Protein AF-A0A5Q2VUM6-F1 (afdb_monomer_lite)

Foldseek 3Di:
DVVVVVVVVVVVVCCLVVDPVSVVVCVVCVVVVVVVCPDVVNVVVCVVVVVVCVVVCVVCVVVVVVVVVVVVVVVVVPPPDDDDDDDDD

Radius of gyration: 20.11 Å; chains: 1; bounding box: 37×26×72 Å

Secondary structure (DSSP, 8-state):
-HHHHHHHHHHHHHHHHHSHHHHHHHHHHHHHHHHHHTSHHHHHHHHHHHHHHHHHHHHHHHHHHHHHHHHHHHHHHT-----------

Sequence (89 aa):
MRSTLTFALGAGVGYVLGTRAGREKFDRMSAALRQAWETPAVQEQWGRASERIAETVREQRASLTERAVHAAKDTLGMAPPRRPDTPAG

Structure (mmCIF, N/CA/C/O backbone):
data_AF-A0A5Q2VUM6-F1
#
_entry.id   AF-A0A5Q2VUM6-F1
#
loop_
_atom_site.group_PDB
_atom_site.id
_atom_site.type_symbol
_atom_site.label_atom_id
_atom_site.label_alt_id
_atom_site.label_comp_id
_atom_site.label_asym_id
_atom_site.label_entity_id
_atom_site.label_seq_id
_atom_site.pdbx_PDB_ins_code
_atom_site.Cartn_x
_atom_site.Cartn_y
_atom_site.Cartn_z
_atom_site.occupancy
_atom_site.B_iso_or_equiv
_atom_site.auth_seq_id
_atom_site.auth_comp_id
_atom_site.auth_asym_id
_atom_site.auth_atom_id
_atom_site.pdbx_PDB_model_num
ATOM 1 N N . MET A 1 1 ? 7.636 -20.293 -2.663 1.00 61.19 1 MET A N 1
ATOM 2 C CA . MET A 1 1 ? 6.222 -19.884 -2.860 1.00 61.19 1 MET A CA 1
ATOM 3 C C . MET A 1 1 ? 5.815 -18.593 -2.128 1.00 61.19 1 MET A C 1
ATOM 5 O O . MET A 1 1 ? 4.800 -18.018 -2.492 1.00 61.19 1 MET A O 1
ATOM 9 N N . ARG A 1 2 ? 6.581 -18.079 -1.145 1.00 64.75 2 ARG A N 1
ATOM 10 C CA . ARG A 1 2 ? 6.221 -16.858 -0.385 1.00 64.75 2 ARG A CA 1
ATOM 11 C C . ARG A 1 2 ? 6.129 -15.583 -1.249 1.00 64.75 2 ARG A C 1
ATOM 13 O O . ARG A 1 2 ? 5.214 -14.795 -1.051 1.00 64.75 2 ARG A O 1
ATOM 20 N N . SER A 1 3 ? 7.020 -15.407 -2.228 1.00 75.69 3 SER A N 1
ATOM 21 C CA . SER A 1 3 ? 7.096 -14.178 -3.042 1.00 75.69 3 SER A CA 1
ATOM 22 C C . SER A 1 3 ? 5.915 -13.990 -3.995 1.00 75.69 3 SER A C 1
ATOM 24 O O . SER A 1 3 ? 5.491 -12.863 -4.224 1.00 75.69 3 SER A O 1
ATOM 26 N N . THR A 1 4 ? 5.347 -15.080 -4.513 1.00 83.38 4 THR A N 1
ATOM 27 C CA . THR A 1 4 ? 4.186 -15.025 -5.414 1.00 83.38 4 THR A CA 1
ATOM 28 C C . THR A 1 4 ? 2.948 -14.513 -4.690 1.00 83.38 4 THR A C 1
ATOM 30 O O . THR A 1 4 ? 2.196 -13.728 -5.254 1.00 83.38 4 THR A O 1
ATOM 33 N N . LEU A 1 5 ? 2.761 -14.905 -3.425 1.00 88.50 5 LEU A N 1
ATOM 34 C CA . LEU A 1 5 ? 1.639 -14.443 -2.611 1.00 88.50 5 LEU A CA 1
ATOM 35 C C . LEU A 1 5 ? 1.757 -12.942 -2.311 1.00 88.50 5 LEU A C 1
ATOM 37 O O . LEU A 1 5 ? 0.791 -12.207 -2.483 1.00 88.50 5 LEU A O 1
ATOM 41 N N . THR A 1 6 ? 2.951 -12.473 -1.937 1.00 88.50 6 THR A N 1
ATOM 42 C CA . THR A 1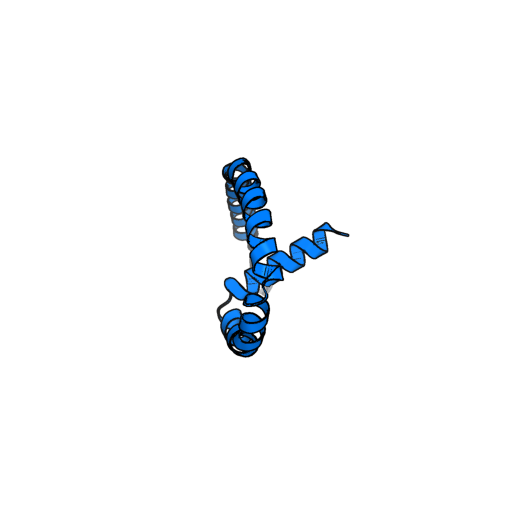 6 ? 3.213 -11.043 -1.707 1.00 88.50 6 THR A CA 1
ATOM 43 C C . THR A 1 6 ? 3.050 -10.222 -2.987 1.00 88.50 6 THR A C 1
ATOM 45 O O . THR A 1 6 ? 2.468 -9.141 -2.951 1.00 88.50 6 THR A O 1
ATOM 48 N N . PHE A 1 7 ? 3.512 -10.742 -4.129 1.00 89.25 7 PHE A N 1
ATOM 49 C CA . PHE A 1 7 ? 3.340 -10.094 -5.429 1.00 89.25 7 PHE A CA 1
ATOM 50 C C . PHE A 1 7 ? 1.868 -10.030 -5.847 1.00 89.25 7 PHE A C 1
ATOM 52 O O . PHE A 1 7 ? 1.402 -8.968 -6.239 1.00 89.25 7 PHE A O 1
ATOM 59 N N . ALA A 1 8 ? 1.117 -11.126 -5.709 1.00 92.31 8 ALA A N 1
ATOM 60 C CA . ALA A 1 8 ? -0.312 -11.159 -6.013 1.00 92.31 8 ALA A CA 1
ATOM 61 C C . ALA A 1 8 ? -1.109 -10.204 -5.113 1.00 92.31 8 ALA A C 1
ATOM 63 O O . ALA A 1 8 ? -2.003 -9.511 -5.593 1.00 92.31 8 ALA A O 1
ATOM 64 N N . LEU A 1 9 ? -0.749 -10.117 -3.829 1.00 91.69 9 LEU A N 1
ATOM 65 C CA . LEU A 1 9 ? -1.348 -9.170 -2.892 1.00 91.69 9 LEU A CA 1
ATOM 66 C C . LEU A 1 9 ? -1.070 -7.719 -3.318 1.00 91.69 9 LEU A C 1
ATOM 68 O O . LEU A 1 9 ? -1.999 -6.923 -3.435 1.00 91.69 9 LEU A O 1
ATOM 72 N N . GLY A 1 10 ? 0.192 -7.387 -3.613 1.00 89.75 10 GLY A N 1
ATOM 73 C CA . GLY A 1 10 ? 0.585 -6.053 -4.074 1.00 89.75 10 GLY A CA 1
ATOM 74 C C . GLY A 1 10 ? -0.050 -5.673 -5.414 1.00 89.75 10 GLY A C 1
ATOM 75 O O . GLY A 1 10 ? -0.561 -4.565 -5.562 1.00 89.75 10 GLY A O 1
ATOM 76 N N . ALA A 1 11 ? -0.091 -6.606 -6.367 1.00 91.81 11 ALA A N 1
ATOM 77 C CA . ALA A 1 11 ? -0.728 -6.422 -7.666 1.00 91.81 11 ALA A CA 1
ATOM 78 C C . ALA A 1 11 ? -2.248 -6.259 -7.541 1.00 91.81 11 ALA A C 1
ATOM 80 O O . ALA A 1 11 ? -2.819 -5.401 -8.205 1.00 91.81 11 ALA A O 1
ATOM 81 N N . GLY A 1 12 ? -2.906 -7.023 -6.663 1.00 90.38 12 GLY A N 1
ATOM 82 C CA . GLY A 1 12 ? -4.338 -6.890 -6.396 1.00 90.38 12 GLY A CA 1
ATOM 83 C C . GLY A 1 12 ? -4.693 -5.518 -5.822 1.00 90.38 12 GLY A C 1
ATOM 84 O O . GLY A 1 12 ? -5.603 -4.857 -6.323 1.00 90.38 12 GLY A O 1
ATOM 85 N N . VAL A 1 13 ? -3.930 -5.046 -4.830 1.00 88.81 13 VAL A N 1
ATOM 86 C CA . VAL A 1 13 ? -4.101 -3.699 -4.259 1.00 88.81 13 VAL A CA 1
ATOM 87 C C . VAL A 1 13 ? -3.820 -2.618 -5.308 1.00 88.81 13 VAL A C 1
ATOM 89 O O . VAL A 1 13 ? -4.626 -1.705 -5.484 1.00 88.81 13 VAL A O 1
ATOM 92 N N . GLY A 1 14 ? -2.721 -2.741 -6.058 1.00 87.25 14 GLY A N 1
ATOM 93 C CA . GLY A 1 14 ? -2.362 -1.807 -7.128 1.00 87.25 14 GLY A CA 1
ATOM 94 C C . GLY A 1 14 ? -3.394 -1.757 -8.257 1.00 87.25 14 GLY A C 1
ATOM 95 O O . GLY A 1 14 ? -3.703 -0.681 -8.757 1.00 87.25 14 GLY A O 1
ATOM 96 N N . TYR A 1 15 ? -3.994 -2.893 -8.618 1.00 86.31 15 TYR A N 1
ATOM 97 C CA . TYR A 1 15 ? -5.052 -2.973 -9.625 1.00 86.31 15 TYR A CA 1
ATOM 98 C C . TYR A 1 15 ? -6.325 -2.256 -9.166 1.00 86.31 15 TYR A C 1
ATOM 100 O O . TYR A 1 15 ? -6.923 -1.506 -9.934 1.00 86.31 15 TYR A O 1
ATOM 108 N N . VAL A 1 16 ? -6.735 -2.426 -7.907 1.00 83.31 16 VAL A N 1
ATOM 109 C CA . VAL A 1 16 ? -7.924 -1.744 -7.370 1.00 83.31 16 VAL A CA 1
ATOM 110 C C . VAL A 1 16 ? -7.723 -0.227 -7.305 1.00 83.31 16 VAL A C 1
ATOM 112 O O . VAL A 1 16 ? -8.645 0.518 -7.632 1.00 83.31 16 VAL A O 1
ATOM 115 N N . LEU A 1 17 ? -6.523 0.233 -6.934 1.00 82.81 17 LEU A N 1
ATOM 116 C CA . LEU A 1 17 ? -6.195 1.661 -6.850 1.00 82.81 17 LEU A CA 1
ATOM 117 C C . LEU A 1 17 ? -5.894 2.302 -8.218 1.00 82.81 17 LEU A C 1
ATOM 119 O O . LEU A 1 17 ? -6.161 3.486 -8.407 1.00 82.81 17 LEU A O 1
ATOM 123 N N . GLY A 1 18 ? -5.351 1.541 -9.171 1.00 79.56 18 GLY A N 1
ATOM 124 C CA . GLY A 1 18 ? -4.955 2.022 -10.499 1.00 79.56 18 GLY A CA 1
ATOM 125 C C . GLY A 1 18 ? -6.041 1.906 -11.570 1.00 79.56 18 GLY A C 1
ATOM 126 O O . GLY A 1 18 ? -5.955 2.563 -12.606 1.00 79.56 18 GLY A O 1
ATOM 127 N N . THR A 1 19 ? -7.076 1.092 -11.347 1.00 82.69 19 THR A N 1
ATOM 128 C CA . THR A 1 19 ? -8.170 0.914 -12.312 1.00 82.69 19 THR A CA 1
ATOM 129 C C . THR A 1 19 ? -9.424 1.672 -11.896 1.00 82.69 19 THR A C 1
ATOM 131 O O . THR A 1 19 ? -9.823 1.699 -10.733 1.00 82.69 19 THR A O 1
ATOM 134 N N . ARG A 1 20 ? -10.117 2.262 -12.878 1.00 73.31 20 ARG A N 1
ATOM 135 C CA . ARG A 1 20 ? -11.365 3.005 -12.633 1.00 73.31 20 ARG A CA 1
ATOM 136 C C . ARG A 1 20 ? -12.476 2.111 -12.063 1.00 73.31 20 ARG A C 1
ATOM 138 O O . ARG A 1 20 ? -13.228 2.569 -11.209 1.00 73.31 20 ARG A O 1
ATOM 145 N N . ALA A 1 21 ? -12.526 0.850 -12.502 1.00 76.62 21 ALA A N 1
ATOM 146 C CA . ALA A 1 21 ? -13.495 -0.162 -12.069 1.00 76.62 21 ALA A CA 1
ATOM 147 C C . ALA A 1 21 ? -13.230 -0.702 -10.648 1.00 76.62 21 ALA A C 1
ATOM 149 O O . ALA A 1 21 ? -14.136 -1.239 -10.010 1.00 76.62 21 ALA A O 1
ATOM 150 N N . GLY A 1 22 ? -12.004 -0.553 -10.129 1.00 68.88 22 GLY A N 1
ATOM 151 C CA . GLY A 1 22 ? -11.658 -0.947 -8.764 1.00 68.88 22 GLY A CA 1
ATOM 152 C C . GLY A 1 22 ? -12.411 -0.138 -7.708 1.00 68.88 22 GLY A C 1
ATOM 153 O O . GLY A 1 22 ? -12.915 -0.714 -6.743 1.00 68.88 22 GLY A O 1
ATOM 154 N N . ARG A 1 23 ? -12.577 1.174 -7.930 1.00 72.94 23 ARG A N 1
ATOM 155 C CA . ARG A 1 23 ? -13.311 2.061 -7.009 1.00 72.94 23 ARG A CA 1
ATOM 156 C C . ARG A 1 23 ? -14.782 1.698 -6.855 1.00 72.94 23 ARG A C 1
ATOM 158 O O . ARG A 1 23 ? -15.250 1.664 -5.730 1.00 72.94 23 ARG A O 1
ATOM 165 N N . GLU A 1 24 ? -15.490 1.353 -7.932 1.00 70.88 24 GLU A N 1
ATOM 166 C CA . GLU A 1 24 ? -16.910 0.964 -7.835 1.00 70.88 24 GLU A CA 1
ATOM 167 C C . GLU A 1 24 ? -17.118 -0.283 -6.965 1.00 70.88 24 GLU A C 1
ATOM 169 O O . GLU A 1 24 ? -18.102 -0.389 -6.231 1.00 70.88 24 GLU A O 1
ATOM 174 N N . LYS A 1 25 ? -16.181 -1.240 -7.016 1.00 72.75 25 LYS A N 1
ATOM 175 C CA . LYS A 1 25 ? -16.211 -2.412 -6.129 1.00 72.75 25 LYS A CA 1
ATOM 176 C C . LYS A 1 25 ? -15.808 -2.056 -4.699 1.00 72.75 25 LYS A C 1
ATOM 178 O O . LYS A 1 25 ? -16.359 -2.630 -3.762 1.00 72.75 25 LYS A O 1
ATOM 183 N N . PHE A 1 26 ? -14.888 -1.108 -4.534 1.00 69.38 26 PHE A N 1
ATOM 184 C CA . PHE A 1 26 ? -14.470 -0.605 -3.229 1.00 69.38 26 PHE A CA 1
ATOM 185 C C . PHE A 1 26 ? -15.596 0.157 -2.529 1.00 69.38 26 PHE A C 1
ATOM 187 O O . PHE A 1 26 ? -15.801 -0.051 -1.341 1.00 69.38 26 PHE A O 1
ATOM 194 N N . ASP A 1 27 ? -16.383 0.953 -3.258 1.00 72.88 27 ASP A N 1
ATOM 195 C CA . ASP A 1 27 ? -17.501 1.725 -2.706 1.00 72.88 27 ASP A CA 1
ATOM 196 C C . ASP A 1 27 ? -18.530 0.815 -2.032 1.00 72.88 27 ASP A C 1
ATOM 198 O O . ASP A 1 27 ? -18.984 1.108 -0.925 1.00 72.88 27 ASP A O 1
ATOM 202 N N . ARG A 1 28 ? -18.812 -0.352 -2.625 1.00 69.31 28 ARG A N 1
ATOM 203 C CA . ARG A 1 28 ? -19.734 -1.342 -2.042 1.00 69.31 28 ARG A CA 1
ATOM 204 C C . ARG A 1 28 ? -19.182 -2.044 -0.797 1.00 69.31 28 ARG A C 1
ATOM 206 O O . ARG A 1 28 ? -19.963 -2.465 0.046 1.00 69.31 28 ARG A O 1
ATOM 213 N N . MET A 1 29 ? -17.861 -2.167 -0.665 1.00 70.38 29 MET A N 1
ATOM 214 C CA . MET A 1 29 ? -17.196 -2.792 0.494 1.00 70.38 29 MET A CA 1
ATOM 215 C C . MET A 1 29 ? -16.648 -1.771 1.502 1.00 70.38 29 MET A C 1
ATOM 217 O O . MET A 1 29 ? -16.173 -2.150 2.572 1.00 70.38 29 MET A O 1
ATOM 221 N N . SER A 1 30 ? -16.740 -0.478 1.193 1.00 71.75 30 SER A N 1
ATOM 222 C CA . SER A 1 30 ? -16.159 0.614 1.975 1.00 71.75 30 SER A CA 1
ATOM 223 C C . SER A 1 30 ? -16.700 0.671 3.403 1.00 71.75 30 SER A C 1
ATOM 225 O O . SER A 1 30 ? -15.944 0.966 4.322 1.00 71.75 30 SER A O 1
ATOM 227 N N . ALA A 1 31 ? -17.974 0.320 3.610 1.00 68.56 31 ALA A N 1
ATOM 228 C CA . ALA A 1 31 ? -18.591 0.248 4.933 1.00 68.56 31 ALA A CA 1
ATOM 229 C C . ALA A 1 31 ? -17.943 -0.830 5.822 1.00 68.56 31 ALA A C 1
ATOM 231 O O . ALA A 1 31 ? -17.614 -0.561 6.974 1.00 68.56 31 ALA A O 1
ATOM 232 N N . ALA A 1 32 ? -17.678 -2.017 5.266 1.00 68.56 32 ALA A N 1
ATOM 233 C CA . ALA A 1 32 ? -17.000 -3.100 5.979 1.00 68.56 32 ALA A CA 1
ATOM 234 C C . ALA A 1 32 ? -15.517 -2.780 6.220 1.00 68.56 32 ALA A C 1
ATOM 236 O O . ALA A 1 32 ? -14.971 -3.085 7.279 1.00 68.56 32 ALA A O 1
ATOM 237 N N . LEU A 1 33 ? -14.870 -2.110 5.259 1.00 71.88 33 LEU A N 1
ATOM 238 C CA . LEU A 1 33 ? -13.501 -1.636 5.437 1.00 71.88 33 LEU A CA 1
ATOM 239 C C . LEU A 1 33 ? -13.407 -0.569 6.529 1.00 71.88 33 LEU A C 1
ATOM 241 O O . LEU A 1 33 ? -12.509 -0.660 7.353 1.00 71.88 33 LEU A O 1
ATOM 245 N N . ARG A 1 34 ? -14.323 0.403 6.589 1.00 70.00 34 ARG A N 1
ATOM 246 C CA . ARG A 1 34 ? -14.331 1.429 7.649 1.00 70.00 34 ARG A CA 1
ATOM 247 C C . ARG A 1 34 ? -14.358 0.803 9.039 1.00 70.00 34 ARG A C 1
ATOM 249 O O . ARG A 1 34 ? -13.545 1.167 9.877 1.00 70.00 34 ARG A O 1
ATOM 256 N N . GLN A 1 35 ? -15.198 -0.208 9.234 1.00 68.38 35 GLN A N 1
ATOM 257 C CA . GLN A 1 35 ? -15.302 -0.908 10.510 1.00 68.38 35 GLN A CA 1
ATOM 258 C C . GLN A 1 35 ? -14.026 -1.695 10.863 1.00 68.38 35 GLN A C 1
ATOM 260 O O . GLN A 1 35 ? -13.614 -1.720 12.018 1.00 68.38 35 GLN A O 1
ATOM 265 N N . ALA A 1 36 ? -13.351 -2.285 9.870 1.00 71.19 36 ALA A N 1
ATOM 266 C CA . ALA A 1 36 ? -12.054 -2.936 10.070 1.00 71.19 36 ALA A CA 1
ATOM 267 C C . ALA A 1 36 ? -10.914 -1.931 10.346 1.00 71.19 36 ALA A C 1
ATOM 269 O O . ALA A 1 36 ? -9.986 -2.234 11.095 1.00 71.19 36 ALA A O 1
ATOM 270 N N . TRP A 1 37 ? -10.982 -0.728 9.771 1.00 68.69 37 TRP A N 1
ATOM 271 C CA . TRP A 1 37 ? -10.014 0.351 9.994 1.00 68.69 37 TRP A CA 1
ATOM 272 C C . TRP A 1 37 ? -10.164 1.032 11.365 1.00 68.69 37 TRP A C 1
ATOM 274 O O . TRP A 1 37 ? -9.182 1.554 11.887 1.00 68.69 37 TRP A O 1
ATOM 284 N N . GLU A 1 38 ? -11.357 1.001 11.965 1.00 68.88 38 GLU A N 1
ATOM 285 C CA . GLU A 1 38 ? -11.633 1.562 13.300 1.00 68.88 38 GLU A CA 1
ATOM 286 C C . GLU A 1 38 ? -11.155 0.673 14.462 1.00 68.88 38 GLU A C 1
ATOM 288 O O . GLU A 1 38 ? -11.165 1.096 15.618 1.00 68.88 38 GLU A O 1
ATOM 293 N N . THR A 1 39 ? -10.691 -0.549 14.190 1.00 71.56 39 THR A N 1
ATOM 294 C CA . THR A 1 39 ? -10.215 -1.460 15.238 1.00 71.56 39 THR A CA 1
ATOM 295 C C . THR A 1 39 ? -8.863 -1.001 15.822 1.00 71.56 39 THR A C 1
ATOM 297 O O . THR A 1 39 ? -7.913 -0.798 15.059 1.00 71.56 39 THR A O 1
ATOM 300 N N . PRO A 1 40 ? -8.689 -0.934 17.161 1.00 62.78 40 PRO A N 1
ATOM 301 C CA . PRO A 1 40 ? -7.436 -0.492 17.797 1.00 62.78 40 PRO A CA 1
ATOM 302 C C . PRO A 1 40 ? -6.215 -1.347 17.418 1.00 62.78 40 PRO A C 1
ATOM 304 O O . PRO A 1 40 ? -5.099 -0.838 17.332 1.00 62.78 40 PRO A O 1
ATOM 307 N N . ALA A 1 41 ? -6.4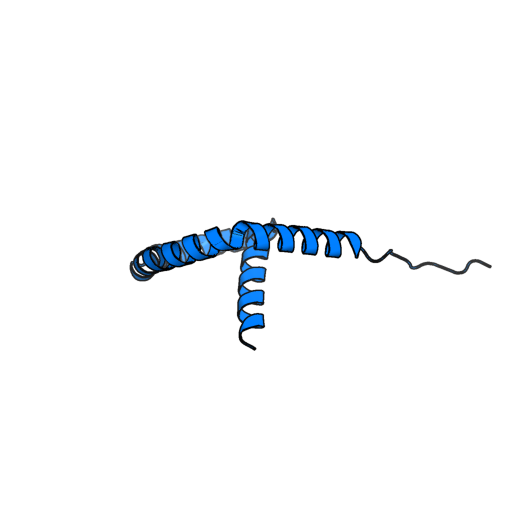31 -2.625 17.088 1.00 66.81 41 ALA A N 1
ATOM 308 C CA . ALA A 1 41 ? -5.387 -3.523 16.595 1.00 66.81 41 ALA A CA 1
ATOM 309 C C . ALA A 1 41 ? -4.718 -3.016 15.302 1.00 66.81 41 ALA A C 1
ATOM 311 O O . ALA A 1 41 ? -3.511 -3.179 15.127 1.00 66.81 41 ALA A O 1
ATOM 312 N N . VAL A 1 42 ? -5.481 -2.364 14.416 1.00 67.25 42 VAL A N 1
ATOM 313 C CA . VAL A 1 42 ? -4.967 -1.814 13.154 1.00 67.25 42 VAL A CA 1
ATOM 314 C C . VAL A 1 42 ? -4.181 -0.529 13.405 1.00 67.25 42 VAL A C 1
ATOM 316 O O . VAL A 1 42 ? -3.136 -0.332 12.791 1.00 67.25 42 VAL A O 1
ATOM 319 N N . GLN A 1 43 ? -4.614 0.311 14.349 1.00 65.75 43 GLN A N 1
ATOM 320 C CA . GLN A 1 43 ? -3.913 1.551 14.703 1.00 65.75 43 GLN A CA 1
ATOM 321 C C . GLN A 1 43 ? -2.552 1.289 15.372 1.00 65.75 43 GLN A C 1
ATOM 323 O O . GLN A 1 43 ? -1.546 1.878 14.971 1.00 65.75 43 GLN A O 1
ATOM 328 N N . GLU A 1 44 ? -2.481 0.359 16.332 1.00 68.12 44 GLU A N 1
ATOM 329 C CA . GLU A 1 44 ? -1.219 -0.005 17.000 1.00 68.12 44 GLU A CA 1
ATOM 330 C C . GLU A 1 44 ? -0.232 -0.726 16.074 1.00 68.12 44 GLU A C 1
ATOM 332 O O . GLU A 1 44 ? 0.988 -0.541 16.172 1.00 68.12 44 GLU A O 1
ATOM 337 N N . GLN A 1 45 ? -0.739 -1.572 15.172 1.00 67.94 45 GLN A N 1
ATOM 338 C CA . GLN A 1 45 ? 0.105 -2.230 14.178 1.00 67.94 45 GLN A CA 1
ATOM 339 C C . GLN A 1 45 ? 0.594 -1.242 13.121 1.00 67.94 45 GLN A C 1
ATOM 341 O O . GLN A 1 45 ? 1.725 -1.392 12.650 1.00 67.94 45 GLN A O 1
ATOM 346 N N . TRP A 1 46 ? -0.184 -0.199 12.804 1.00 70.25 46 TRP A N 1
ATOM 347 C CA . TRP A 1 46 ? 0.239 0.787 11.817 1.00 70.25 46 TRP A CA 1
ATOM 348 C C . TRP A 1 46 ? 1.432 1.618 12.272 1.00 70.25 46 TRP A C 1
ATOM 350 O O . TRP A 1 46 ? 2.373 1.783 11.499 1.00 70.25 46 TRP A O 1
ATOM 360 N N . GLY A 1 47 ? 1.432 2.091 13.522 1.00 68.62 47 GLY A N 1
ATOM 361 C CA . GLY A 1 47 ? 2.516 2.927 14.049 1.00 68.62 47 GLY A CA 1
ATOM 362 C C . GLY A 1 47 ? 3.884 2.244 13.953 1.00 68.62 47 GLY A C 1
ATOM 363 O O . GLY A 1 47 ? 4.827 2.798 13.391 1.00 68.62 47 GLY A O 1
ATOM 364 N N . ARG A 1 48 ? 3.974 0.984 14.400 1.00 69.44 48 ARG A N 1
ATOM 365 C CA . ARG A 1 48 ? 5.234 0.213 14.389 1.00 69.44 48 ARG A CA 1
ATOM 366 C C . ARG A 1 48 ? 5.633 -0.300 13.005 1.00 69.44 48 ARG A C 1
ATOM 368 O O . ARG A 1 48 ? 6.820 -0.472 12.731 1.00 69.44 48 ARG A O 1
ATOM 375 N N . ALA A 1 49 ? 4.663 -0.590 12.140 1.00 75.38 49 ALA A N 1
ATOM 376 C CA . ALA A 1 49 ? 4.947 -1.014 10.773 1.00 75.38 49 ALA A CA 1
ATOM 377 C C . ALA A 1 49 ? 5.391 0.169 9.902 1.00 75.38 49 ALA A C 1
ATOM 379 O O . ALA A 1 49 ? 6.323 0.023 9.115 1.00 75.38 49 ALA A O 1
ATOM 380 N N . SER A 1 50 ? 4.777 1.342 10.074 1.00 71.62 50 SER A N 1
ATOM 381 C CA . SER A 1 50 ? 5.081 2.543 9.293 1.00 71.62 50 SER A CA 1
ATOM 382 C C . SER A 1 50 ? 6.523 2.999 9.480 1.00 71.62 50 SER A C 1
ATOM 384 O O . SER A 1 50 ? 7.159 3.378 8.505 1.00 71.62 50 SER A O 1
ATOM 386 N N . GLU A 1 51 ? 7.062 2.929 10.696 1.00 77.06 51 GLU A N 1
ATOM 387 C CA . GLU A 1 51 ? 8.436 3.358 10.973 1.00 77.06 51 GLU A CA 1
ATOM 388 C C . GLU A 1 51 ? 9.468 2.472 10.254 1.00 77.06 51 GLU A C 1
ATOM 390 O O . GLU A 1 51 ? 10.290 2.971 9.485 1.00 77.06 51 GLU A O 1
ATOM 395 N N . ARG A 1 52 ? 9.328 1.142 10.362 1.00 76.06 52 ARG A N 1
ATOM 396 C CA . ARG A 1 52 ? 10.204 0.183 9.661 1.00 76.06 52 ARG A CA 1
ATOM 397 C C . ARG A 1 52 ? 10.069 0.250 8.143 1.00 76.06 52 ARG A C 1
ATOM 399 O O . ARG A 1 52 ? 11.055 0.111 7.418 1.00 76.06 52 ARG A O 1
ATOM 406 N N . ILE A 1 53 ? 8.848 0.450 7.650 1.00 80.38 53 ILE A N 1
ATOM 407 C CA . ILE A 1 53 ? 8.590 0.608 6.218 1.00 80.38 53 ILE A CA 1
ATOM 408 C C . ILE A 1 53 ? 9.190 1.926 5.728 1.00 80.38 53 ILE A C 1
ATOM 410 O O . ILE A 1 53 ? 9.827 1.937 4.682 1.00 80.38 53 ILE A O 1
ATOM 414 N N . ALA A 1 54 ? 9.034 3.027 6.461 1.00 80.06 54 ALA A N 1
ATOM 415 C CA . ALA A 1 54 ? 9.543 4.333 6.057 1.00 80.06 54 ALA A CA 1
ATOM 416 C C . ALA A 1 54 ? 1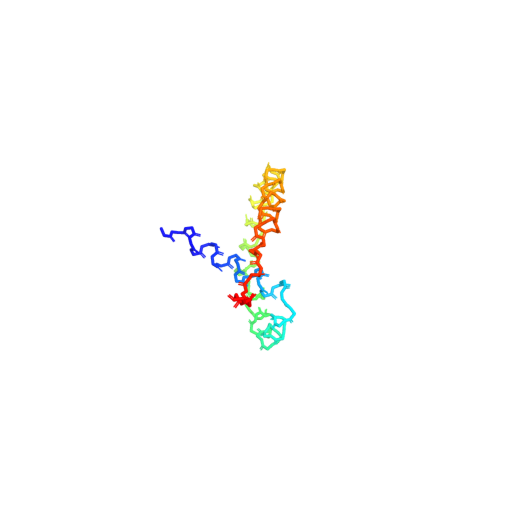1.072 4.355 5.964 1.00 80.06 54 ALA A C 1
ATOM 418 O O . ALA A 1 54 ? 11.599 4.930 5.010 1.00 80.06 54 ALA A O 1
ATOM 419 N N . GLU A 1 55 ? 11.765 3.718 6.908 1.00 82.38 55 GLU A N 1
ATOM 420 C CA . GLU A 1 55 ? 13.224 3.589 6.919 1.00 82.38 55 GLU A CA 1
ATOM 421 C C . GLU A 1 55 ? 13.719 2.732 5.743 1.00 82.38 55 GLU A C 1
ATOM 423 O O . GLU A 1 55 ? 14.496 3.206 4.913 1.00 82.38 55 GLU A O 1
ATOM 428 N N . THR A 1 56 ? 13.140 1.538 5.571 1.00 82.12 56 THR A N 1
ATOM 429 C CA . THR A 1 56 ? 13.470 0.623 4.462 1.00 82.12 56 THR A CA 1
ATOM 430 C C . THR A 1 56 ? 13.187 1.257 3.100 1.00 82.12 56 THR A C 1
ATOM 432 O O . THR A 1 56 ? 13.985 1.164 2.168 1.00 82.12 56 THR A O 1
ATOM 435 N N . VAL A 1 57 ? 12.042 1.934 2.971 1.00 83.25 57 VAL A N 1
ATOM 436 C CA . VAL A 1 57 ? 11.681 2.646 1.749 1.00 83.25 57 VAL A CA 1
ATOM 437 C C . VAL A 1 57 ? 12.681 3.764 1.510 1.00 83.25 57 VAL A C 1
ATOM 439 O O . VAL A 1 57 ? 13.127 3.879 0.381 1.00 83.25 57 VAL A O 1
ATOM 442 N N . ARG A 1 58 ? 13.059 4.561 2.524 1.00 82.88 58 ARG A N 1
ATOM 443 C CA . ARG A 1 58 ? 14.011 5.680 2.396 1.00 82.88 58 ARG A CA 1
ATOM 444 C C . ARG A 1 58 ? 15.372 5.233 1.861 1.00 82.88 58 ARG A C 1
ATOM 446 O O . ARG A 1 58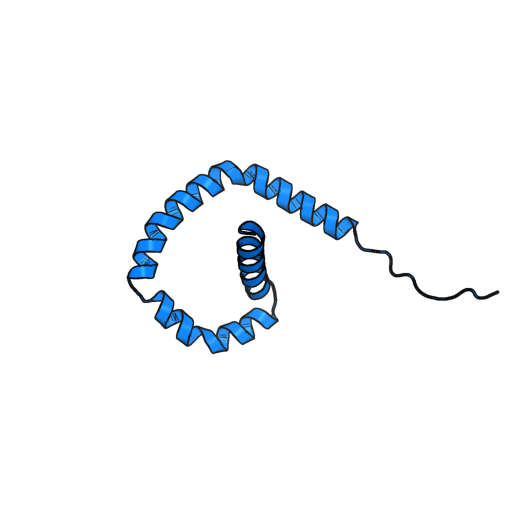 ? 15.852 5.866 0.926 1.00 82.88 58 ARG A O 1
ATOM 453 N N . GLU A 1 59 ? 15.937 4.150 2.385 1.00 85.06 59 GLU A N 1
ATOM 454 C CA . GLU A 1 59 ? 17.199 3.588 1.882 1.00 85.06 59 GLU A CA 1
ATOM 455 C C . GLU A 1 59 ? 17.078 3.054 0.451 1.00 85.06 59 GLU A C 1
ATOM 457 O O . GLU A 1 59 ? 17.992 3.200 -0.357 1.00 85.06 59 GLU A O 1
ATOM 462 N N . GLN A 1 60 ? 15.931 2.469 0.104 1.00 87.19 60 GLN A N 1
ATOM 463 C CA . GLN A 1 60 ? 15.742 1.795 -1.181 1.00 87.19 60 GLN A CA 1
ATOM 464 C C . GLN A 1 60 ? 15.027 2.654 -2.235 1.00 87.19 60 GLN A C 1
ATOM 466 O O . GLN A 1 60 ? 14.774 2.170 -3.336 1.00 87.19 60 GLN A O 1
ATOM 471 N N . ARG A 1 61 ? 14.706 3.933 -1.964 1.00 81.94 61 ARG A N 1
ATOM 472 C CA . ARG A 1 61 ? 13.923 4.770 -2.904 1.00 81.94 61 ARG A CA 1
ATOM 473 C C . ARG A 1 61 ? 14.593 4.892 -4.259 1.00 81.94 61 ARG A C 1
ATOM 475 O O . ARG A 1 61 ? 13.914 4.753 -5.273 1.00 81.94 61 ARG A O 1
ATOM 482 N N . ALA A 1 62 ? 15.896 5.165 -4.272 1.00 84.50 62 ALA A N 1
ATOM 483 C CA . ALA A 1 62 ? 16.646 5.372 -5.505 1.00 84.50 62 ALA A CA 1
ATOM 484 C C . ALA A 1 62 ? 16.628 4.102 -6.371 1.00 84.50 62 ALA A C 1
ATOM 486 O O . ALA A 1 62 ? 16.185 4.139 -7.517 1.00 84.50 62 ALA A O 1
ATOM 487 N N . SER A 1 63 ? 16.972 2.952 -5.784 1.00 84.81 63 SER A N 1
ATOM 488 C CA . SER A 1 63 ? 17.033 1.676 -6.504 1.00 84.81 63 SER A CA 1
ATOM 489 C C . SER A 1 63 ? 15.654 1.135 -6.900 1.00 84.81 63 SER A C 1
ATOM 491 O O . SER A 1 63 ? 15.513 0.540 -7.968 1.00 84.81 63 SER A O 1
ATOM 493 N N . LEU A 1 64 ? 14.615 1.355 -6.089 1.00 87.25 64 LEU A N 1
ATOM 494 C CA . LEU A 1 64 ? 13.237 0.986 -6.429 1.00 87.25 64 LEU A CA 1
ATOM 495 C C . LEU A 1 64 ? 12.679 1.851 -7.561 1.00 87.25 64 LEU A C 1
ATOM 497 O O . LEU A 1 64 ? 12.007 1.322 -8.444 1.00 87.25 64 LEU A O 1
ATOM 501 N N . THR A 1 65 ? 12.976 3.153 -7.562 1.00 88.25 65 THR A N 1
ATOM 502 C CA . THR A 1 65 ? 12.541 4.073 -8.624 1.00 88.25 65 THR A CA 1
ATOM 503 C C . THR A 1 65 ? 13.195 3.707 -9.951 1.00 88.25 65 THR A C 1
ATOM 505 O O . THR A 1 65 ? 12.496 3.561 -10.950 1.00 88.25 65 THR A O 1
ATOM 508 N N . GLU A 1 66 ? 14.510 3.470 -9.962 1.00 89.94 66 GLU A N 1
ATOM 509 C CA . GLU A 1 66 ? 15.229 3.037 -11.166 1.00 89.94 66 GLU A CA 1
ATOM 510 C C . GLU A 1 66 ? 14.684 1.716 -11.718 1.00 89.94 66 GLU A C 1
ATOM 512 O O . GLU A 1 66 ? 14.392 1.616 -12.909 1.00 89.94 66 GLU A O 1
ATOM 517 N N .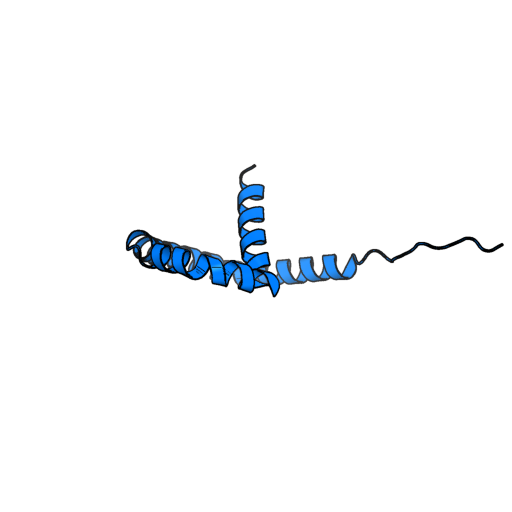 ARG A 1 67 ? 14.464 0.715 -10.855 1.00 88.88 67 ARG A N 1
ATOM 518 C CA . ARG A 1 67 ? 13.901 -0.584 -11.261 1.00 88.88 67 ARG A CA 1
ATOM 519 C C . ARG A 1 67 ? 12.475 -0.467 -11.783 1.00 88.88 67 ARG A C 1
ATOM 521 O O . ARG A 1 67 ? 12.140 -1.128 -12.760 1.00 88.88 67 ARG A O 1
ATOM 528 N N . ALA A 1 68 ? 11.643 0.364 -11.158 1.00 88.38 68 ALA A N 1
ATOM 529 C CA . ALA A 1 68 ? 10.278 0.604 -11.612 1.00 88.38 68 ALA A CA 1
ATOM 530 C C . ALA A 1 68 ? 10.257 1.281 -12.990 1.00 88.38 68 ALA A C 1
ATOM 532 O O . ALA A 1 68 ? 9.511 0.853 -13.868 1.00 88.38 68 ALA A O 1
ATOM 533 N N . VAL A 1 69 ? 11.110 2.290 -13.201 1.00 89.94 69 VAL A N 1
ATOM 534 C CA . VAL A 1 69 ? 11.261 2.967 -14.498 1.00 89.94 69 VAL A CA 1
ATOM 535 C C . VAL A 1 69 ? 11.782 2.001 -15.559 1.00 89.94 69 VAL A C 1
ATOM 537 O O . VAL A 1 69 ? 11.264 1.989 -16.673 1.00 89.94 69 VAL A O 1
ATOM 540 N N . HIS A 1 70 ? 12.767 1.165 -15.226 1.00 88.19 70 HIS A N 1
ATOM 541 C CA . HIS A 1 70 ? 13.328 0.206 -16.172 1.00 88.19 70 HIS A CA 1
ATOM 542 C C . HIS A 1 70 ? 12.308 -0.869 -16.555 1.00 88.19 70 HIS A C 1
ATOM 544 O O . HIS A 1 70 ? 12.062 -1.071 -17.737 1.00 88.19 70 HIS A O 1
ATOM 550 N N . ALA A 1 71 ? 11.604 -1.447 -15.579 1.00 88.75 71 ALA A N 1
ATOM 551 C CA . ALA A 1 71 ? 10.537 -2.413 -15.831 1.00 88.75 71 ALA A CA 1
ATOM 552 C C . ALA A 1 71 ? 9.377 -1.810 -16.644 1.00 88.75 71 ALA A C 1
ATOM 554 O O . ALA A 1 71 ? 8.837 -2.462 -1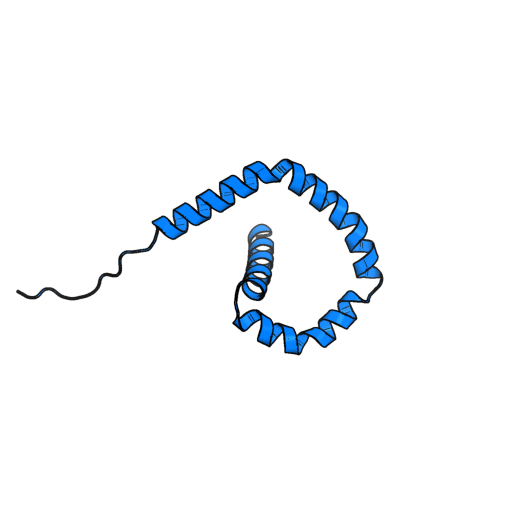7.539 1.00 88.75 71 ALA A O 1
ATOM 555 N N . ALA A 1 72 ? 9.002 -0.555 -16.373 1.00 87.25 72 ALA A N 1
ATOM 556 C CA . ALA A 1 72 ? 8.015 0.159 -17.178 1.00 87.25 72 ALA A CA 1
ATOM 557 C C . ALA A 1 72 ? 8.517 0.365 -18.615 1.00 87.25 72 ALA A C 1
ATOM 559 O O . ALA A 1 72 ? 7.772 0.137 -19.562 1.00 87.25 72 ALA A O 1
ATOM 560 N N . LYS A 1 73 ? 9.788 0.738 -18.800 1.00 88.62 73 LYS A N 1
ATOM 561 C CA . LYS A 1 73 ? 10.391 0.913 -20.126 1.00 88.62 73 LYS A CA 1
ATOM 562 C C . LYS A 1 73 ? 10.494 -0.408 -20.893 1.00 88.62 73 LYS A C 1
ATOM 564 O O . LYS A 1 73 ? 10.194 -0.420 -22.081 1.00 88.62 73 LYS A O 1
ATOM 569 N N . ASP A 1 74 ? 10.852 -1.502 -20.232 1.00 88.56 74 ASP A N 1
ATOM 570 C CA . ASP A 1 74 ? 10.950 -2.831 -20.840 1.00 88.56 74 ASP A CA 1
ATOM 571 C C . ASP A 1 74 ? 9.577 -3.353 -21.265 1.00 88.56 74 ASP A C 1
ATOM 573 O O . ASP A 1 74 ? 9.421 -3.875 -22.363 1.00 88.56 74 ASP A O 1
ATOM 577 N N . THR A 1 75 ? 8.549 -3.160 -20.436 1.00 80.25 75 THR A N 1
ATOM 578 C CA . THR A 1 75 ? 7.174 -3.582 -20.755 1.00 80.25 75 THR A CA 1
ATOM 579 C C . THR A 1 75 ? 6.508 -2.699 -21.810 1.00 80.25 75 THR A C 1
ATOM 581 O O . THR A 1 75 ? 5.769 -3.212 -22.646 1.00 80.25 75 THR A O 1
ATOM 584 N N . LEU A 1 76 ? 6.804 -1.395 -21.829 1.00 77.12 76 LEU A N 1
ATOM 585 C CA . LEU A 1 76 ? 6.369 -0.476 -22.889 1.00 77.12 76 LEU A CA 1
ATOM 586 C C . LEU A 1 76 ? 7.145 -0.690 -24.200 1.00 77.12 76 LEU A C 1
ATOM 588 O O . LEU A 1 76 ? 6.585 -0.506 -25.277 1.00 77.12 76 LEU A O 1
ATOM 592 N N . GLY A 1 77 ? 8.415 -1.094 -24.118 1.00 73.06 77 GLY A N 1
ATOM 593 C CA . GLY A 1 77 ? 9.251 -1.464 -25.263 1.00 73.06 77 GLY A CA 1
ATOM 594 C C . GLY A 1 77 ? 8.927 -2.850 -25.832 1.00 73.06 77 GLY A C 1
ATOM 595 O O . GLY A 1 77 ? 9.094 -3.072 -27.026 1.00 73.06 77 GLY A O 1
ATOM 596 N N . MET A 1 78 ? 8.398 -3.756 -25.005 1.00 62.22 78 MET A N 1
ATOM 597 C CA . MET A 1 78 ? 7.902 -5.091 -25.368 1.00 62.22 78 MET A CA 1
ATOM 598 C C . MET A 1 78 ? 6.419 -5.058 -25.778 1.00 62.22 78 MET A C 1
ATOM 600 O O . MET A 1 78 ? 5.676 -6.001 -25.518 1.00 62.22 78 MET A O 1
ATOM 604 N N . ALA A 1 79 ? 5.938 -3.990 -26.420 1.00 56.88 79 ALA A N 1
ATOM 605 C CA . ALA A 1 79 ? 4.655 -4.068 -27.114 1.00 56.88 79 ALA A CA 1
ATOM 606 C C . ALA A 1 79 ? 4.823 -5.068 -28.280 1.00 56.88 79 ALA A C 1
ATOM 608 O O . ALA A 1 79 ? 5.564 -4.764 -29.220 1.00 56.88 79 ALA A O 1
ATOM 609 N N . PRO A 1 80 ? 4.192 -6.262 -28.259 1.00 60.16 80 PRO A N 1
ATOM 610 C CA . PRO A 1 80 ? 4.278 -7.162 -29.398 1.00 60.16 80 PRO A CA 1
ATOM 611 C C . PRO A 1 80 ? 3.660 -6.449 -30.610 1.00 60.16 80 PRO A C 1
ATOM 613 O O . PRO A 1 80 ? 2.549 -5.915 -30.493 1.00 60.16 80 PRO A O 1
ATOM 616 N N . PRO A 1 81 ? 4.335 -6.405 -31.773 1.00 61.38 81 PRO A N 1
ATOM 617 C CA . PRO A 1 81 ? 3.703 -5.902 -32.979 1.00 61.38 81 PRO A CA 1
ATOM 618 C C . PRO A 1 81 ? 2.460 -6.751 -33.241 1.00 61.38 81 PRO A C 1
ATOM 620 O O . PRO A 1 81 ? 2.543 -7.975 -33.358 1.00 61.38 81 PRO A O 1
ATOM 623 N N . ARG A 1 82 ? 1.294 -6.107 -33.343 1.00 56.59 82 ARG A N 1
ATOM 624 C CA . ARG A 1 82 ? 0.126 -6.754 -33.937 1.00 56.59 82 ARG A CA 1
ATOM 625 C C . ARG A 1 82 ? 0.499 -7.113 -35.378 1.00 56.59 82 ARG A C 1
ATOM 627 O O . ARG A 1 82 ? 0.625 -6.228 -36.215 1.00 56.59 82 ARG A O 1
ATOM 634 N N . ARG A 1 83 ? 0.679 -8.398 -35.663 1.00 69.00 83 ARG A N 1
ATOM 635 C CA . ARG A 1 83 ? 0.351 -8.977 -36.971 1.00 69.00 83 ARG A CA 1
ATOM 636 C C . ARG A 1 83 ? -0.731 -10.009 -36.703 1.00 69.00 83 ARG A C 1
ATOM 638 O O . ARG A 1 83 ? -0.531 -10.845 -35.820 1.00 69.00 83 ARG A O 1
ATOM 645 N N . PRO A 1 84 ? -1.881 -9.909 -37.378 1.00 63.97 84 PRO A N 1
ATOM 646 C CA . PRO A 1 84 ? -2.096 -10.865 -38.465 1.00 63.97 84 PRO A CA 1
ATOM 647 C C . PRO A 1 84 ? -3.055 -10.385 -39.569 1.00 63.97 84 PRO A C 1
ATOM 649 O O . PRO A 1 84 ? -4.211 -10.113 -39.272 1.00 63.97 84 PRO A O 1
ATOM 652 N N . ASP A 1 85 ? -2.595 -10.438 -40.821 1.00 54.84 85 ASP A N 1
ATOM 653 C CA . ASP A 1 85 ? -3.359 -10.692 -42.060 1.00 54.84 85 ASP A CA 1
ATOM 654 C C . ASP A 1 85 ? -2.496 -10.260 -43.261 1.00 54.84 85 ASP A C 1
ATOM 656 O O . ASP A 1 85 ? -1.778 -9.275 -43.182 1.00 54.84 85 ASP A O 1
ATOM 660 N N . THR A 1 86 ? -2.408 -10.892 -44.425 1.00 63.91 86 THR A N 1
ATOM 661 C CA . THR A 1 86 ? -2.788 -12.177 -45.032 1.00 63.91 86 THR A CA 1
ATOM 662 C C . THR A 1 86 ? -1.915 -12.218 -46.304 1.00 63.91 86 THR A C 1
ATOM 664 O O . THR A 1 86 ? -1.734 -11.157 -46.909 1.00 63.91 86 THR A O 1
ATOM 667 N N . PRO A 1 87 ? -1.327 -13.348 -46.741 1.00 61.16 87 PRO A N 1
ATOM 668 C CA . PRO A 1 87 ? -0.640 -13.373 -48.029 1.00 61.16 87 PRO A CA 1
ATOM 669 C C . PRO A 1 87 ? -1.673 -13.163 -49.147 1.00 61.16 87 PRO A C 1
ATOM 671 O O . PRO A 1 87 ? -2.492 -14.036 -49.418 1.00 61.16 87 PRO A O 1
ATOM 674 N N . ALA A 1 88 ? -1.665 -11.974 -49.747 1.00 60.94 88 ALA A N 1
ATOM 675 C CA . ALA A 1 88 ? -2.297 -11.709 -51.029 1.00 60.94 88 ALA A CA 1
ATOM 676 C C . ALA A 1 88 ? -1.225 -11.892 -52.109 1.00 60.94 88 ALA A C 1
ATOM 678 O O . ALA A 1 88 ? -0.250 -11.138 -52.137 1.00 60.94 88 ALA A O 1
ATOM 679 N N . GLY A 1 89 ? -1.399 -12.910 -52.952 1.00 56.34 89 GLY A N 1
ATOM 680 C CA . GLY A 1 89 ? -0.492 -13.252 -54.049 1.00 56.34 89 GLY A CA 1
ATOM 681 C C . GLY A 1 89 ? -0.465 -14.742 -54.310 1.00 56.34 89 GLY A C 1
ATOM 682 O O . GLY A 1 89 ? 0.272 -15.429 -53.573 1.00 56.34 89 GLY A O 1
#

pLDDT: mean 76.05, std 10.24, range [54.84, 92.31]